Protein AF-S4TLY7-F1 (afdb_monomer_lite)

Organism: Cherax destructor (NCBI:txid6723)

Foldseek 3Di:
DLVLLQPDPAPVSNVVVLVVVCVPDDVVVSVVSNVNSLVPHPNNPPPDDDDVCVVPVVVVADVVVVVVVVVCVVVVHDDDDDGDFDDDPVDPVSVVD

Sequence (97 aa):
LADVLLHCTSFEGFKNNAAYFRERMNEGEFVYALYAAVSHSHLTQHVVLPPLYEITPHLFTNSEVINKAYAAKMTQTPGNFKLEFTGSQKNPEQRVA

Secondary structure (DSSP, 8-state):
-HHHHHT-SSHHHHHHHHHHHHTTS-HHHHHHHHHHHHHH-GGGTT--PPPHHHHSGGGTS-HHHHHHHHHHHHHT---------SS-TT-GGGGG-

InterPro domains:
  IPR000896 Hemocyanin/hexamerin middle domain [PF00372] (51-83)
  IPR005204 Hemocyanin, N-terminal [PF03722] (1-41)
  IPR008922 Di-copper centre-containing domain superfamily [G3DSA:1.10.1280.10] (50-97)
  IPR008922 Di-copper centre-containing domain superfamily [SSF48056] (51-97)
  IPR013788 Hemocyanin/hexamerin [PTHR11511] (1-97)
  IPR036697 Hemocyanin, N-terminal domain superfamily [G3DSA:1.20.1370.10] (1-49)
  IPR036697 Hemocyanin, N-terminal domain superfamily [SSF48050] (1-50)

Radius of gyration: 18.53 Å; chains: 1; bounding box: 46×26×45 Å

pLDDT: mean 94.25, std 4.97, range [74.25, 98.06]

Structure (mmCIF, N/CA/C/O backbone):
data_AF-S4TLY7-F1
#
_entry.id   AF-S4TLY7-F1
#
loop_
_atom_site.group_PDB
_atom_site.id
_atom_site.type_symbol
_atom_site.label_atom_id
_atom_site.label_alt_id
_atom_site.label_comp_id
_atom_site.label_asym_id
_atom_site.label_entity_id
_atom_site.label_seq_id
_atom_site.pdbx_PDB_ins_code
_atom_site.Cartn_x
_atom_site.Cartn_y
_atom_site.Cartn_z
_atom_site.occupancy
_atom_site.B_iso_or_equiv
_atom_site.auth_seq_id
_atom_site.auth_comp_id
_atom_site.auth_asym_id
_atom_site.auth_atom_id
_atom_site.pdbx_PDB_model_num
ATOM 1 N N . LEU A 1 1 ? 2.300 8.554 -13.998 1.00 91.62 1 LEU A N 1
ATOM 2 C CA . LEU A 1 1 ? 3.053 7.534 -13.230 1.00 91.62 1 LEU A CA 1
ATOM 3 C C . LEU A 1 1 ? 2.799 6.117 -13.731 1.00 91.62 1 LEU A C 1
ATOM 5 O O . LEU A 1 1 ? 3.744 5.512 -14.212 1.00 91.62 1 LEU A O 1
ATOM 9 N N . ALA A 1 2 ? 1.563 5.603 -13.654 1.00 94.75 2 ALA A N 1
ATOM 10 C CA . ALA A 1 2 ? 1.250 4.223 -14.053 1.00 94.75 2 ALA A CA 1
ATOM 11 C C . ALA A 1 2 ? 1.745 3.890 -15.471 1.00 94.75 2 ALA A C 1
ATOM 13 O O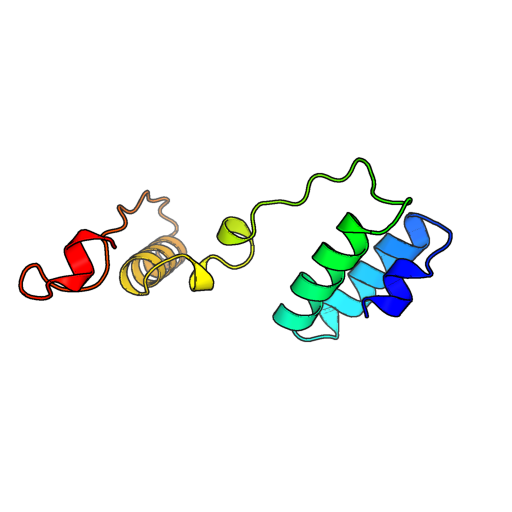 . ALA A 1 2 ? 2.422 2.889 -15.663 1.00 94.75 2 ALA A O 1
ATOM 14 N N . ASP A 1 3 ? 1.506 4.790 -16.425 1.00 95.88 3 ASP A N 1
ATOM 15 C CA . ASP A 1 3 ? 1.964 4.659 -17.809 1.00 95.88 3 ASP A CA 1
ATOM 16 C C . ASP A 1 3 ? 3.491 4.485 -17.940 1.00 95.88 3 ASP A C 1
ATOM 18 O O . ASP A 1 3 ? 3.965 3.567 -18.603 1.00 95.88 3 ASP A O 1
ATOM 22 N N . VAL A 1 4 ? 4.273 5.299 -17.221 1.00 96.56 4 VAL A N 1
ATOM 23 C CA . VAL A 1 4 ? 5.747 5.217 -17.206 1.00 96.56 4 VAL A CA 1
ATOM 24 C C . VAL A 1 4 ? 6.222 3.878 -16.638 1.00 96.56 4 VAL A C 1
ATOM 26 O O . VAL A 1 4 ? 7.159 3.280 -17.162 1.00 96.56 4 VAL A O 1
ATOM 29 N N . LEU A 1 5 ? 5.578 3.395 -15.572 1.00 97.00 5 LEU A N 1
ATOM 30 C CA . LEU A 1 5 ? 5.924 2.115 -14.952 1.00 97.00 5 LEU A CA 1
ATOM 31 C C . LEU A 1 5 ? 5.562 0.927 -15.858 1.00 97.00 5 LEU A C 1
ATOM 33 O O . LEU A 1 5 ? 6.341 -0.017 -15.960 1.00 97.00 5 LEU A O 1
ATOM 37 N N . LEU A 1 6 ? 4.420 0.981 -16.549 1.00 96.44 6 LEU A N 1
ATOM 38 C CA . LEU A 1 6 ? 3.972 -0.076 -17.462 1.00 96.44 6 LEU A CA 1
ATOM 39 C C . LEU A 1 6 ? 4.833 -0.183 -18.728 1.00 96.44 6 LEU A C 1
ATOM 41 O O . LEU A 1 6 ? 5.013 -1.285 -19.238 1.00 96.44 6 LEU A O 1
ATOM 45 N N . HIS A 1 7 ? 5.404 0.927 -19.201 1.00 96.44 7 HIS A N 1
ATOM 46 C CA . HIS A 1 7 ? 6.279 0.959 -20.379 1.00 96.44 7 HIS A CA 1
ATOM 47 C C . HIS A 1 7 ? 7.764 0.687 -20.074 1.00 96.44 7 HIS A C 1
ATOM 49 O O . HIS A 1 7 ? 8.602 0.740 -20.976 1.00 96.44 7 HIS A O 1
ATOM 55 N N . CYS A 1 8 ? 8.124 0.387 -18.822 1.00 96.56 8 CYS A N 1
ATOM 56 C CA . CYS A 1 8 ? 9.490 -0.011 -18.490 1.00 96.56 8 CYS A CA 1
ATOM 57 C C . CYS A 1 8 ? 9.850 -1.348 -19.161 1.00 96.56 8 CYS A C 1
ATOM 59 O O . CYS A 1 8 ? 9.076 -2.300 -19.127 1.00 96.56 8 CYS A O 1
ATOM 61 N N . THR A 1 9 ? 11.052 -1.435 -19.734 1.00 95.38 9 THR A N 1
ATOM 62 C CA . THR A 1 9 ? 11.557 -2.647 -20.409 1.00 95.38 9 THR A CA 1
ATOM 63 C C . THR A 1 9 ? 12.390 -3.547 -19.498 1.00 95.38 9 THR A C 1
ATOM 65 O O . THR A 1 9 ? 12.616 -4.711 -19.816 1.00 95.38 9 THR A O 1
ATOM 68 N N . SER A 1 10 ? 12.858 -3.023 -18.363 1.00 96.44 10 SER A N 1
ATOM 69 C CA . SER A 1 10 ? 13.641 -3.762 -17.376 1.00 96.44 10 SER A CA 1
ATOM 70 C C . SER A 1 10 ? 13.121 -3.513 -15.966 1.00 96.44 10 SER A C 1
ATOM 72 O O . SER A 1 10 ? 12.628 -2.428 -15.639 1.00 96.44 10 SER A O 1
ATOM 74 N N . PHE A 1 11 ? 13.271 -4.517 -15.101 1.00 95.31 11 PHE A N 1
ATOM 75 C CA . PHE A 1 11 ? 12.908 -4.398 -13.689 1.00 95.31 11 PHE A CA 1
ATOM 76 C C . PHE A 1 11 ? 13.716 -3.303 -12.977 1.00 95.31 11 PHE A C 1
ATOM 78 O O . PHE A 1 11 ? 13.198 -2.599 -12.114 1.00 95.31 11 PHE A O 1
ATOM 85 N N . GLU A 1 12 ? 14.978 -3.108 -13.365 1.00 97.00 12 GLU A N 1
ATOM 86 C CA . GLU A 1 12 ? 15.807 -2.028 -12.830 1.00 97.00 12 GLU A CA 1
ATOM 87 C C . GLU A 1 12 ? 15.240 -0.646 -13.183 1.00 97.00 12 GLU A C 1
ATOM 89 O O . GLU A 1 12 ? 15.109 0.200 -12.298 1.00 97.00 12 GLU A O 1
ATOM 94 N N . GLY A 1 13 ? 14.822 -0.440 -14.438 1.00 96.56 13 GLY A N 1
ATOM 95 C CA . GLY A 1 13 ? 14.158 0.792 -14.866 1.00 96.56 13 GLY A CA 1
ATOM 96 C C . GLY A 1 13 ? 12.844 1.026 -14.122 1.00 96.56 13 GLY A C 1
ATOM 97 O O . GLY A 1 13 ? 12.612 2.124 -13.617 1.00 96.56 13 GLY A O 1
ATOM 98 N N . P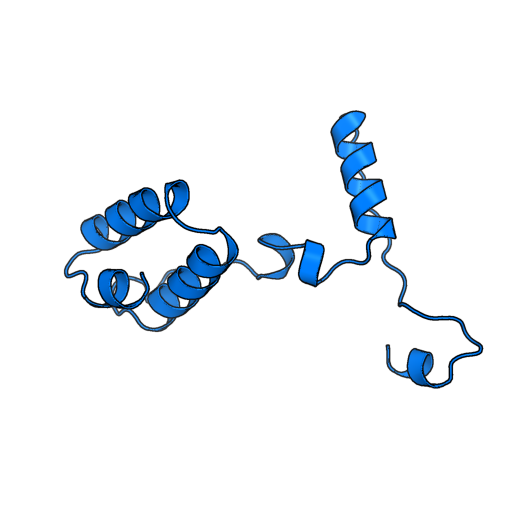HE A 1 14 ? 12.032 -0.025 -13.964 1.00 97.19 14 PHE A N 1
ATOM 99 C CA . PHE A 1 14 ? 10.797 0.022 -13.176 1.00 97.19 14 PHE A CA 1
ATOM 100 C C . PHE A 1 14 ? 11.066 0.475 -11.736 1.00 97.19 14 PHE A C 1
ATOM 102 O O . PHE A 1 14 ? 10.457 1.429 -11.252 1.00 97.19 14 PHE A O 1
ATOM 109 N N . LYS A 1 15 ? 12.018 -0.179 -11.059 1.00 96.75 15 LYS A N 1
ATOM 110 C CA . LYS A 1 15 ? 12.383 0.103 -9.666 1.00 96.75 15 LYS A CA 1
ATOM 111 C C . LYS A 1 15 ? 12.923 1.524 -9.496 1.00 96.75 15 LYS A C 1
ATOM 113 O O . LYS A 1 15 ? 12.523 2.216 -8.562 1.00 96.75 15 LYS A O 1
ATOM 118 N N . ASN A 1 16 ? 13.805 1.965 -10.391 1.00 97.81 16 ASN A N 1
ATOM 119 C CA . ASN A 1 16 ? 14.413 3.294 -10.320 1.00 97.81 16 ASN A CA 1
ATOM 120 C C . ASN A 1 16 ? 13.375 4.397 -10.568 1.00 97.81 16 ASN A C 1
ATOM 122 O O . ASN A 1 16 ? 13.350 5.382 -9.831 1.00 97.81 16 ASN A O 1
ATOM 126 N N . ASN A 1 17 ? 12.468 4.205 -11.533 1.00 97.56 17 ASN A N 1
ATOM 127 C CA . ASN A 1 17 ? 11.349 5.120 -11.757 1.00 97.56 17 ASN A CA 1
ATOM 128 C C . ASN A 1 17 ? 10.407 5.158 -10.548 1.00 97.56 17 ASN A C 1
ATOM 130 O O . ASN A 1 17 ? 10.060 6.241 -10.080 1.00 97.56 17 ASN A O 1
ATOM 134 N N . ALA A 1 18 ? 10.040 4.001 -9.988 1.00 97.56 18 ALA A N 1
ATOM 135 C CA . ALA A 1 18 ? 9.211 3.945 -8.786 1.00 97.56 18 ALA A CA 1
ATOM 136 C C . ALA A 1 18 ? 9.862 4.702 -7.612 1.00 97.56 18 ALA A C 1
ATOM 138 O O . ALA A 1 18 ? 9.210 5.536 -6.988 1.00 97.56 18 ALA A O 1
ATOM 139 N N . ALA A 1 19 ? 11.158 4.493 -7.356 1.00 97.94 19 ALA A N 1
ATOM 140 C CA . ALA A 1 19 ? 11.889 5.223 -6.320 1.00 97.94 19 ALA A CA 1
ATOM 141 C C . ALA A 1 19 ? 11.946 6.737 -6.593 1.00 97.94 19 ALA A C 1
ATOM 143 O O . ALA A 1 19 ? 11.773 7.539 -5.677 1.00 97.94 19 ALA A O 1
ATOM 144 N N . TYR A 1 20 ? 12.140 7.140 -7.852 1.00 97.81 20 TYR A N 1
ATOM 145 C CA . TYR A 1 20 ? 12.178 8.548 -8.243 1.00 97.81 20 TYR A CA 1
ATOM 146 C C . TYR A 1 20 ? 10.846 9.265 -7.985 1.00 97.81 20 TYR A C 1
ATOM 148 O O . TYR A 1 20 ? 10.841 10.367 -7.423 1.00 97.81 20 TYR A O 1
ATOM 156 N N . PHE A 1 21 ? 9.730 8.645 -8.382 1.00 98.00 21 PHE A N 1
ATOM 157 C CA . PHE A 1 21 ? 8.397 9.231 -8.244 1.00 98.00 21 PHE A CA 1
ATOM 158 C C . PHE A 1 21 ? 7.847 9.157 -6.819 1.00 98.00 21 PHE A C 1
ATOM 160 O O . PHE A 1 21 ? 7.078 10.039 -6.446 1.00 98.00 21 PHE A O 1
ATOM 167 N N . ARG A 1 22 ? 8.284 8.187 -6.002 1.00 97.88 22 ARG A N 1
ATOM 168 C CA . ARG A 1 22 ? 7.899 8.081 -4.584 1.00 97.88 22 ARG A CA 1
ATOM 169 C C . ARG A 1 22 ? 8.156 9.369 -3.799 1.00 97.88 22 ARG A C 1
ATOM 171 O O . ARG A 1 22 ? 7.345 9.742 -2.967 1.00 97.88 22 ARG A O 1
ATOM 178 N N . GLU A 1 23 ? 9.265 10.047 -4.081 1.00 97.62 23 GLU A N 1
ATOM 179 C CA . GLU A 1 23 ? 9.676 11.266 -3.367 1.00 97.62 23 GLU A CA 1
ATOM 180 C C . GLU A 1 23 ? 9.140 12.562 -4.006 1.00 97.62 23 GLU A C 1
ATOM 182 O O . GLU A 1 23 ? 9.442 13.657 -3.537 1.00 97.62 23 GLU A O 1
ATOM 187 N N . ARG A 1 24 ? 8.419 12.469 -5.133 1.00 97.19 24 ARG A N 1
ATOM 188 C CA . ARG A 1 24 ? 8.043 13.630 -5.970 1.00 97.19 24 ARG A CA 1
ATOM 189 C C . ARG A 1 24 ? 6.555 13.733 -6.267 1.00 97.19 24 ARG A C 1
ATOM 191 O O . ARG A 1 24 ? 6.121 14.748 -6.803 1.00 97.19 24 ARG A O 1
ATOM 198 N N . MET A 1 25 ? 5.795 12.691 -5.968 1.00 96.62 25 MET A N 1
ATOM 199 C CA . MET A 1 25 ? 4.357 12.630 -6.192 1.00 96.62 25 MET A CA 1
ATOM 200 C C . MET A 1 25 ? 3.624 12.457 -4.869 1.00 96.62 25 MET A C 1
ATOM 202 O O . MET A 1 25 ? 4.216 12.042 -3.874 1.00 96.62 25 MET A O 1
ATOM 206 N N . ASN A 1 26 ? 2.327 12.765 -4.869 1.00 98.00 26 ASN A N 1
ATOM 207 C CA . ASN A 1 26 ? 1.474 12.479 -3.726 1.00 98.00 26 ASN A CA 1
ATOM 208 C C . ASN A 1 26 ? 1.484 10.972 -3.409 1.00 98.00 26 ASN A C 1
ATOM 210 O O . ASN A 1 26 ? 1.469 10.125 -4.305 1.00 98.00 26 ASN A O 1
ATOM 214 N N . GLU A 1 27 ? 1.476 10.644 -2.122 1.00 96.50 27 GLU A N 1
ATOM 215 C CA . GLU A 1 27 ? 1.543 9.279 -1.613 1.00 96.50 27 GLU A CA 1
ATOM 216 C C . GLU A 1 27 ? 0.365 8.405 -2.071 1.00 96.50 27 GLU A C 1
ATOM 218 O O . GLU A 1 27 ? 0.569 7.236 -2.397 1.00 96.50 27 GLU A O 1
ATOM 223 N N . GLY A 1 28 ? -0.845 8.963 -2.168 1.00 95.94 28 GLY A N 1
ATOM 224 C CA . GLY A 1 28 ? -2.032 8.252 -2.642 1.00 95.94 28 GLY A CA 1
ATOM 225 C C . GLY A 1 28 ? -1.959 7.932 -4.134 1.00 95.94 28 GLY A C 1
ATOM 226 O O . GLY A 1 28 ? -2.160 6.781 -4.530 1.00 95.94 28 GLY A O 1
ATOM 227 N N . GLU A 1 29 ? -1.600 8.921 -4.960 1.00 97.25 29 GLU A N 1
ATOM 228 C CA . GLU A 1 29 ? -1.375 8.718 -6.400 1.00 97.25 29 GLU A CA 1
ATOM 229 C C . GLU A 1 29 ? -0.268 7.690 -6.660 1.00 97.25 29 GLU A C 1
ATOM 231 O O . GLU A 1 29 ? -0.397 6.834 -7.542 1.00 97.25 29 GLU A O 1
ATOM 236 N N . PHE A 1 30 ? 0.811 7.757 -5.875 1.00 98.06 30 PHE A N 1
ATOM 237 C CA . PHE A 1 30 ? 1.931 6.833 -5.965 1.00 98.06 30 PHE A CA 1
ATOM 238 C C . PHE A 1 30 ? 1.520 5.397 -5.630 1.00 98.06 30 PHE A C 1
ATOM 240 O O . PHE A 1 30 ? 1.766 4.498 -6.436 1.00 98.06 30 PHE A O 1
ATOM 247 N N . VAL A 1 31 ? 0.874 5.176 -4.478 1.00 97.50 31 VAL A N 1
ATOM 248 C CA . VAL A 1 31 ? 0.431 3.839 -4.051 1.00 97.50 31 VAL A CA 1
ATOM 249 C C . VAL A 1 31 ? -0.529 3.244 -5.077 1.00 97.50 31 VAL A C 1
ATOM 251 O O . VAL A 1 31 ? -0.329 2.107 -5.502 1.00 97.50 31 VAL A O 1
ATOM 254 N N . TYR A 1 32 ? -1.512 4.019 -5.541 1.00 97.12 32 TYR A N 1
ATOM 255 C CA . TYR A 1 32 ? -2.458 3.559 -6.556 1.00 97.12 32 TYR A CA 1
ATOM 256 C C . TYR A 1 32 ? -1.751 3.122 -7.847 1.00 97.12 32 TYR A C 1
ATOM 258 O O . TYR A 1 32 ? -1.930 1.996 -8.318 1.00 97.12 32 TYR A O 1
ATOM 266 N N . ALA A 1 33 ? -0.905 3.993 -8.405 1.00 97.56 33 ALA A N 1
ATOM 267 C CA . ALA A 1 33 ? -0.213 3.711 -9.656 1.00 97.56 33 ALA A CA 1
ATOM 268 C C . ALA A 1 33 ? 0.771 2.539 -9.534 1.00 97.56 33 ALA A C 1
ATOM 270 O O . ALA A 1 33 ? 0.891 1.757 -10.476 1.00 97.56 33 ALA A O 1
ATOM 271 N N . LEU A 1 34 ? 1.456 2.400 -8.393 1.00 97.50 34 LEU A N 1
ATOM 272 C CA . LEU A 1 34 ? 2.383 1.299 -8.148 1.00 97.50 34 LEU A CA 1
ATOM 273 C C . LEU A 1 34 ? 1.644 -0.041 -8.054 1.00 97.50 34 LEU A C 1
ATOM 275 O O . LEU A 1 34 ? 2.070 -1.000 -8.690 1.00 97.50 34 LEU A O 1
ATOM 279 N N . TYR A 1 35 ? 0.527 -0.108 -7.322 1.00 97.06 35 TYR A N 1
ATOM 280 C CA . TYR A 1 35 ? -0.274 -1.333 -7.205 1.00 97.06 35 TYR A CA 1
ATOM 281 C C . TYR A 1 35 ? -0.846 -1.769 -8.558 1.00 97.06 35 TYR A C 1
ATOM 283 O O . TYR A 1 35 ? -0.766 -2.949 -8.911 1.00 97.06 35 TYR A O 1
ATOM 291 N N . ALA A 1 36 ? -1.360 -0.820 -9.347 1.00 96.38 36 ALA A N 1
ATOM 292 C CA . ALA A 1 36 ? -1.829 -1.096 -10.701 1.00 96.38 36 ALA A CA 1
ATOM 293 C C . ALA A 1 36 ? -0.681 -1.588 -11.601 1.00 96.38 36 ALA A C 1
ATOM 295 O O . ALA A 1 36 ? -0.801 -2.623 -12.256 1.00 96.38 36 ALA A O 1
ATOM 296 N N . ALA A 1 37 ? 0.460 -0.893 -11.598 1.00 96.94 37 ALA A N 1
ATOM 297 C CA . ALA A 1 37 ? 1.600 -1.254 -12.434 1.00 96.94 37 ALA A CA 1
ATOM 298 C C . ALA A 1 37 ? 2.193 -2.624 -12.067 1.00 96.94 37 ALA A C 1
ATOM 300 O O . ALA A 1 37 ? 2.502 -3.403 -12.964 1.00 96.94 37 ALA A O 1
ATOM 301 N N . VAL A 1 38 ? 2.301 -2.945 -10.773 1.00 97.00 38 VAL A N 1
ATOM 302 C CA . VAL A 1 38 ? 2.783 -4.255 -10.307 1.00 97.00 38 VAL A CA 1
ATOM 303 C C . VAL A 1 38 ? 1.834 -5.383 -10.721 1.00 97.00 38 VAL A C 1
ATOM 305 O O . VAL A 1 38 ? 2.292 -6.459 -11.100 1.00 97.00 38 VAL A O 1
ATOM 308 N N . SER A 1 39 ? 0.523 -5.134 -10.694 1.00 95.38 39 SER A N 1
ATOM 309 C CA . SER A 1 39 ? -0.487 -6.141 -11.048 1.00 95.38 39 SER A CA 1
ATOM 310 C C . SER A 1 39 ? -0.554 -6.427 -12.552 1.00 95.38 39 SER A C 1
ATOM 312 O O . SER A 1 39 ? -0.900 -7.535 -12.953 1.00 95.38 39 SER A O 1
ATOM 314 N N . HIS A 1 40 ? -0.238 -5.436 -13.391 1.00 95.38 40 HIS A N 1
ATOM 315 C CA . HIS A 1 40 ? -0.383 -5.538 -14.847 1.00 95.38 40 HIS A CA 1
ATOM 316 C C . HIS A 1 40 ? 0.941 -5.714 -15.609 1.00 95.38 40 HIS A C 1
ATOM 318 O O . HIS A 1 40 ? 0.918 -6.119 -16.771 1.00 95.38 40 HIS A O 1
ATOM 324 N N . SER A 1 41 ? 2.094 -5.426 -14.997 1.00 94.06 41 SER A N 1
ATOM 325 C CA . SER A 1 41 ? 3.394 -5.573 -15.656 1.00 94.06 41 SER A CA 1
ATOM 326 C C . SER A 1 41 ? 3.894 -7.018 -15.635 1.00 94.06 41 SER A C 1
ATOM 328 O O . SER A 1 41 ? 3.883 -7.700 -14.611 1.00 94.06 41 SER A O 1
ATOM 330 N N . HIS A 1 42 ? 4.436 -7.471 -16.766 1.00 93.62 42 HIS A N 1
ATOM 331 C CA . HIS A 1 42 ? 5.130 -8.757 -16.857 1.00 93.62 42 HIS A CA 1
ATOM 332 C C . HIS A 1 42 ? 6.435 -8.773 -16.035 1.00 93.62 42 HIS A C 1
ATOM 334 O O . HIS A 1 42 ? 6.899 -9.838 -15.641 1.00 93.62 42 HIS A O 1
ATOM 340 N N . LEU A 1 43 ? 7.008 -7.601 -15.730 1.00 94.81 43 LEU A N 1
ATOM 341 C CA . LEU A 1 43 ? 8.245 -7.472 -14.950 1.00 94.81 43 LEU A CA 1
ATOM 342 C C . LEU A 1 43 ? 8.070 -7.822 -13.464 1.00 94.81 43 LEU A C 1
ATOM 344 O O . LEU A 1 43 ? 9.061 -8.003 -12.759 1.00 94.81 43 LEU A O 1
ATOM 348 N N . THR A 1 44 ? 6.830 -7.887 -12.974 1.00 94.31 44 THR A N 1
ATOM 349 C CA . THR A 1 44 ? 6.509 -7.992 -11.544 1.00 94.31 44 THR A CA 1
ATOM 350 C C . THR A 1 44 ? 5.571 -9.155 -11.217 1.00 94.31 44 THR A C 1
ATOM 352 O O . THR A 1 44 ? 5.001 -9.186 -10.133 1.00 94.31 44 THR A O 1
ATOM 355 N N . GLN A 1 45 ? 5.448 -10.154 -12.098 1.00 92.00 45 GLN A N 1
ATOM 356 C CA . GLN A 1 45 ? 4.529 -11.298 -11.932 1.00 92.00 45 GLN A CA 1
ATOM 357 C C . GLN A 1 45 ? 4.714 -12.095 -10.630 1.00 92.00 45 GLN A C 1
ATOM 359 O O . GLN A 1 45 ? 3.783 -12.746 -10.167 1.00 92.00 45 GLN A O 1
ATOM 364 N N . HIS A 1 46 ? 5.908 -12.058 -10.038 1.00 92.12 46 HIS A N 1
ATOM 365 C CA . HIS A 1 46 ? 6.227 -12.757 -8.788 1.00 92.12 46 HIS A CA 1
ATOM 366 C C . HIS A 1 46 ? 6.289 -11.828 -7.571 1.00 92.12 46 HIS A C 1
ATOM 368 O O . HIS A 1 46 ? 6.692 -12.248 -6.487 1.00 92.12 46 HIS A O 1
ATOM 374 N N . VAL A 1 47 ? 5.919 -10.557 -7.738 1.00 95.06 47 VAL A N 1
ATOM 375 C CA . VAL A 1 47 ? 5.873 -9.593 -6.642 1.00 95.06 47 VAL A CA 1
ATOM 376 C C . VAL A 1 47 ? 4.544 -9.747 -5.919 1.00 95.06 47 VAL A C 1
ATOM 378 O O . VAL A 1 47 ? 3.478 -9.530 -6.488 1.00 95.06 47 VAL A O 1
ATOM 381 N N . VAL A 1 48 ? 4.617 -10.092 -4.637 1.00 95.94 48 VAL A N 1
ATOM 382 C CA . VAL A 1 48 ? 3.451 -10.093 -3.756 1.00 95.94 48 VAL A CA 1
ATOM 383 C C . VAL A 1 48 ? 3.277 -8.686 -3.208 1.00 95.94 48 VAL A C 1
ATOM 385 O O . VAL A 1 48 ? 4.142 -8.178 -2.492 1.00 95.94 48 VAL A O 1
ATOM 388 N N . LEU A 1 49 ? 2.166 -8.046 -3.566 1.00 95.31 49 LEU A N 1
ATOM 389 C CA . LEU A 1 49 ? 1.806 -6.759 -2.989 1.00 95.31 49 LEU A CA 1
ATOM 390 C C . LEU A 1 49 ? 1.391 -6.956 -1.526 1.00 95.31 49 LEU A C 1
ATOM 392 O O . LEU A 1 49 ? 0.609 -7.869 -1.239 1.00 95.31 49 LEU A O 1
ATOM 396 N N . PRO A 1 50 ? 1.887 -6.115 -0.603 1.00 97.25 50 PRO A N 1
ATOM 397 C CA . PRO A 1 50 ? 1.376 -6.113 0.754 1.00 97.25 50 PRO A CA 1
ATOM 398 C C . PRO A 1 50 ? -0.105 -5.711 0.745 1.00 97.25 50 PRO A C 1
ATOM 400 O O . PRO A 1 50 ? -0.590 -5.081 -0.199 1.00 97.25 50 PRO A O 1
ATOM 403 N N . PRO A 1 51 ? -0.860 -6.068 1.784 1.00 96.56 51 PRO A N 1
ATOM 404 C CA . PRO A 1 51 ? -2.230 -5.613 1.904 1.00 96.56 51 PRO A CA 1
ATOM 405 C C . PRO A 1 51 ? -2.297 -4.097 2.134 1.00 96.56 51 PRO A C 1
ATOM 407 O O . PRO A 1 51 ? -1.532 -3.523 2.911 1.00 96.56 51 PRO A O 1
ATOM 410 N N . LEU A 1 52 ? -3.279 -3.435 1.515 1.00 96.00 52 LEU A N 1
ATOM 411 C CA . LEU A 1 52 ? -3.447 -1.980 1.638 1.00 96.00 52 LEU A CA 1
ATOM 412 C C . LEU A 1 52 ? -3.711 -1.521 3.078 1.00 96.00 52 LEU A C 1
ATOM 414 O O . LEU A 1 52 ? -3.303 -0.420 3.439 1.00 96.00 52 LEU A O 1
ATOM 418 N N . TYR A 1 53 ? -4.315 -2.365 3.919 1.00 96.19 53 TYR A N 1
ATOM 419 C CA . TYR A 1 53 ? -4.541 -2.051 5.332 1.00 96.19 53 TYR A CA 1
ATOM 420 C C . TYR A 1 53 ? -3.247 -1.934 6.158 1.00 96.19 53 TYR A C 1
ATOM 422 O O . TYR A 1 53 ? -3.281 -1.356 7.241 1.00 96.19 53 TYR A O 1
ATOM 430 N N . GLU A 1 54 ? -2.106 -2.422 5.657 1.00 96.06 54 GLU A N 1
ATOM 431 C CA . GLU A 1 54 ? -0.783 -2.202 6.266 1.00 96.06 54 GLU A CA 1
ATOM 432 C C . GLU A 1 54 ? -0.072 -0.969 5.694 1.00 96.06 54 GLU A C 1
ATOM 434 O O . GLU A 1 54 ? 0.694 -0.316 6.401 1.00 96.06 54 GLU A O 1
ATOM 439 N N . ILE A 1 55 ? -0.328 -0.626 4.426 1.00 96.69 55 ILE A N 1
ATOM 440 C CA . ILE A 1 55 ? 0.321 0.510 3.752 1.00 96.69 55 ILE A CA 1
ATOM 441 C C . ILE A 1 55 ? -0.359 1.839 4.089 1.00 96.69 55 ILE A C 1
ATOM 443 O O . ILE A 1 55 ? 0.320 2.823 4.379 1.00 96.69 55 ILE A O 1
ATOM 447 N N . THR A 1 56 ? -1.692 1.880 4.069 1.00 96.00 56 THR A N 1
ATOM 448 C CA . THR A 1 56 ? -2.503 3.066 4.383 1.00 96.00 56 THR A CA 1
ATOM 449 C C . THR A 1 56 ? -3.535 2.740 5.470 1.00 96.00 56 THR A C 1
ATOM 451 O O . THR A 1 56 ? -4.746 2.790 5.230 1.00 96.00 56 THR A O 1
ATOM 454 N N . PRO A 1 57 ? -3.087 2.425 6.704 1.00 96.25 57 PRO A N 1
ATOM 455 C CA . PRO A 1 57 ? -3.959 1.932 7.775 1.00 96.25 57 PRO A CA 1
ATOM 456 C C . PRO A 1 57 ? -5.095 2.897 8.133 1.00 96.25 57 PRO A C 1
ATOM 458 O O . PRO A 1 57 ? -6.164 2.455 8.553 1.00 96.25 57 PRO A O 1
ATOM 461 N N . HIS A 1 58 ? -4.909 4.202 7.917 1.00 95.44 58 HIS A N 1
ATOM 462 C CA . HIS A 1 58 ? -5.917 5.242 8.147 1.00 95.44 58 HIS A CA 1
ATOM 463 C C . HIS A 1 58 ? -7.216 5.051 7.359 1.00 95.44 58 HIS A C 1
ATOM 465 O O . HIS A 1 58 ? -8.243 5.564 7.786 1.00 95.44 58 HIS A O 1
ATOM 471 N N . LEU A 1 59 ? -7.191 4.326 6.236 1.00 94.88 59 LEU A N 1
ATOM 472 C CA . LEU A 1 59 ? -8.391 4.048 5.436 1.00 94.88 59 LEU A CA 1
ATOM 473 C C . LEU A 1 59 ? -9.188 2.835 5.937 1.00 94.88 59 LEU A C 1
ATOM 475 O O . LEU A 1 59 ? -10.334 2.653 5.539 1.00 94.88 59 LEU A O 1
ATOM 479 N N . PHE A 1 60 ? -8.595 2.014 6.805 1.00 95.06 60 PHE A N 1
ATOM 480 C CA . PHE A 1 60 ? -9.165 0.743 7.270 1.00 95.06 60 PHE A CA 1
ATOM 481 C C . PHE A 1 60 ? -9.328 0.681 8.796 1.00 95.06 60 PHE A C 1
ATOM 483 O O . PHE A 1 60 ? -9.874 -0.282 9.326 1.00 95.06 60 PHE A O 1
ATOM 490 N N . THR A 1 61 ? -8.858 1.705 9.510 1.00 94.69 61 THR A N 1
ATOM 491 C CA . THR A 1 61 ? -8.796 1.744 10.973 1.00 94.69 61 THR A CA 1
ATOM 492 C C . THR A 1 61 ? -9.494 2.995 11.488 1.00 94.69 61 THR A C 1
ATOM 494 O O . THR A 1 61 ? -9.260 4.096 10.992 1.00 94.69 61 THR A O 1
ATOM 497 N N . ASN A 1 62 ? -10.334 2.848 12.515 1.00 93.56 62 ASN A N 1
ATOM 498 C CA . ASN A 1 62 ? -11.023 3.986 13.118 1.00 93.56 62 ASN A CA 1
ATOM 499 C C . ASN A 1 62 ? -10.037 4.963 13.802 1.00 93.56 62 ASN A C 1
ATOM 501 O O . ASN A 1 62 ? -8.933 4.596 14.219 1.00 93.56 62 ASN A O 1
ATOM 505 N N . SER A 1 63 ? -10.441 6.229 13.943 1.00 94.06 63 SER A N 1
ATOM 506 C CA . SER A 1 63 ? -9.571 7.269 14.512 1.00 94.06 63 SER A CA 1
ATOM 507 C C . SER A 1 63 ? -9.169 6.995 15.964 1.00 94.06 63 SER A C 1
ATOM 509 O O . SER A 1 63 ? -8.094 7.414 16.383 1.00 94.06 63 SER A O 1
ATOM 511 N N . GLU A 1 64 ? -9.991 6.277 16.735 1.00 93.62 64 GLU A N 1
ATOM 512 C CA . GLU A 1 64 ? -9.672 5.920 18.121 1.00 93.62 64 GLU A CA 1
ATOM 513 C C . GLU A 1 64 ? -8.427 5.027 18.198 1.00 93.62 64 GLU A C 1
ATOM 515 O O . GLU A 1 64 ? -7.494 5.316 18.951 1.00 93.62 64 GLU A O 1
ATOM 520 N N . VAL A 1 65 ? -8.382 3.963 17.393 1.00 95.69 65 VAL A N 1
ATOM 521 C CA . VAL A 1 65 ? -7.241 3.043 17.342 1.00 95.69 65 VAL A CA 1
ATOM 522 C C . VAL A 1 65 ? -6.014 3.727 16.736 1.00 95.69 65 VAL A C 1
ATOM 524 O O . VAL A 1 65 ? -4.915 3.552 17.261 1.00 95.69 65 VAL A O 1
ATOM 527 N N . ILE A 1 66 ? -6.184 4.569 15.708 1.00 96.69 66 ILE A N 1
ATOM 528 C CA . ILE A 1 66 ? -5.081 5.372 15.150 1.00 96.69 66 ILE A CA 1
ATOM 529 C C . ILE A 1 66 ? -4.468 6.293 16.217 1.00 96.69 66 ILE A C 1
ATOM 531 O O . ILE A 1 66 ? -3.247 6.346 16.355 1.00 96.69 66 ILE A O 1
ATOM 535 N N . ASN A 1 67 ? -5.290 6.957 17.034 1.00 96.56 67 ASN A N 1
ATOM 536 C CA . ASN A 1 67 ? -4.802 7.811 18.120 1.00 96.56 67 ASN A CA 1
ATOM 537 C C . ASN A 1 67 ? -4.054 7.011 19.198 1.00 96.56 67 ASN A C 1
ATOM 539 O O . ASN A 1 67 ? -3.016 7.462 19.686 1.00 96.56 67 ASN A O 1
ATOM 543 N N . LYS A 1 68 ? -4.528 5.803 19.539 1.00 96.44 68 LYS A N 1
ATOM 544 C CA . LYS A 1 68 ? -3.802 4.888 20.439 1.00 96.44 68 LYS A CA 1
ATOM 545 C C . LYS A 1 68 ? -2.448 4.484 19.848 1.00 96.44 68 LYS A C 1
ATOM 547 O O . LYS A 1 68 ? -1.452 4.500 20.566 1.00 96.44 68 LYS A O 1
ATOM 552 N N . ALA A 1 69 ? -2.387 4.196 18.546 1.00 97.00 69 ALA A N 1
ATOM 553 C CA . ALA A 1 69 ? -1.139 3.879 17.853 1.00 97.00 69 ALA A CA 1
ATOM 554 C C . ALA A 1 69 ? -0.155 5.065 17.845 1.00 97.00 69 ALA A C 1
ATOM 556 O O . ALA A 1 69 ? 1.038 4.871 18.089 1.00 97.00 69 ALA A O 1
ATOM 557 N N . TYR A 1 70 ? -0.640 6.296 17.647 1.00 97.56 70 TYR A N 1
ATOM 558 C CA . TYR A 1 70 ? 0.183 7.501 17.782 1.00 97.56 70 TYR A CA 1
ATOM 559 C C . TYR A 1 70 ? 0.740 7.664 19.195 1.00 97.56 70 TYR A C 1
ATOM 561 O O . TYR A 1 70 ? 1.944 7.868 19.344 1.00 97.56 70 TYR A O 1
ATOM 569 N N . ALA A 1 71 ? -0.095 7.504 20.227 1.00 97.69 71 ALA A N 1
ATOM 570 C CA . ALA A 1 71 ? 0.357 7.555 21.614 1.00 97.69 71 ALA A CA 1
ATOM 571 C C . ALA A 1 71 ? 1.442 6.500 21.887 1.00 97.69 71 ALA A C 1
ATOM 573 O O . ALA A 1 71 ? 2.502 6.843 22.404 1.00 97.69 71 ALA A O 1
ATOM 574 N N . ALA A 1 72 ? 1.235 5.256 21.440 1.00 97.62 72 ALA A N 1
ATOM 575 C CA . ALA A 1 72 ? 2.213 4.170 21.561 1.00 97.62 72 ALA A CA 1
ATOM 576 C C . ALA A 1 72 ? 3.556 4.512 20.895 1.00 97.62 72 ALA A C 1
ATOM 578 O O . ALA A 1 72 ? 4.629 4.216 21.425 1.00 97.62 72 ALA A O 1
ATOM 579 N N . LYS A 1 73 ? 3.508 5.172 19.728 1.00 97.44 73 LYS A N 1
ATOM 580 C CA . LYS A 1 73 ? 4.707 5.636 19.025 1.00 97.44 73 LYS A CA 1
ATOM 581 C C . LYS A 1 73 ? 5.420 6.758 19.785 1.00 97.44 73 LYS A C 1
ATOM 583 O O . LYS A 1 73 ? 6.652 6.759 19.822 1.00 97.44 73 LYS A O 1
ATOM 588 N N . MET A 1 74 ? 4.669 7.678 20.394 1.00 97.81 74 MET A N 1
ATOM 589 C CA . MET A 1 74 ? 5.197 8.783 21.205 1.00 97.81 74 MET A CA 1
ATOM 590 C C . MET A 1 74 ? 5.802 8.314 22.532 1.00 97.81 74 MET A C 1
ATOM 592 O O . MET A 1 74 ? 6.761 8.929 22.987 1.00 97.81 74 MET A O 1
ATOM 596 N N . THR A 1 75 ? 5.292 7.229 23.121 1.00 97.81 75 THR A N 1
ATOM 597 C CA . THR A 1 75 ? 5.822 6.620 24.355 1.00 97.81 75 THR A CA 1
ATOM 598 C C . THR A 1 75 ? 6.846 5.512 24.099 1.00 97.81 75 THR A C 1
ATOM 600 O O . THR A 1 75 ? 7.408 4.973 25.047 1.00 97.81 75 THR A O 1
ATOM 603 N N . GLN A 1 76 ? 7.072 5.145 22.831 1.00 97.12 76 GLN A N 1
ATOM 604 C CA . GLN A 1 76 ? 7.943 4.040 22.406 1.00 97.12 76 GLN A CA 1
ATOM 605 C C . GLN A 1 76 ? 7.591 2.689 23.055 1.00 97.12 76 GLN A C 1
ATOM 607 O O . G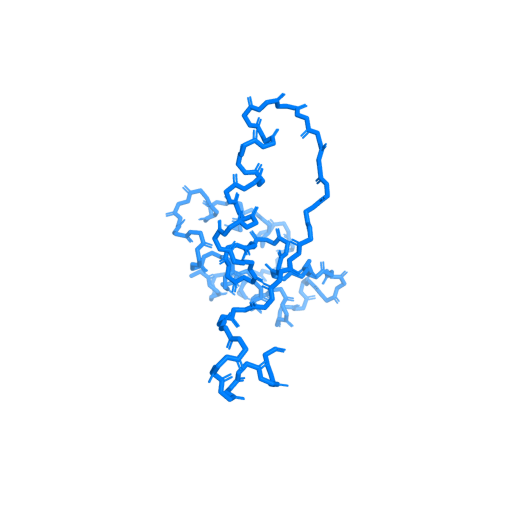LN A 1 76 ? 8.444 1.815 23.201 1.00 97.12 76 GLN A O 1
ATOM 612 N N . THR A 1 77 ? 6.321 2.490 23.405 1.00 96.12 77 THR A N 1
ATOM 613 C CA . THR A 1 77 ? 5.820 1.238 23.982 1.00 96.12 77 THR A CA 1
ATOM 614 C C . THR A 1 77 ? 4.971 0.506 22.947 1.00 96.12 77 THR A C 1
ATOM 616 O O . THR A 1 77 ? 3.906 1.016 22.588 1.00 96.12 77 THR A O 1
ATOM 619 N N . PRO A 1 78 ? 5.390 -0.677 22.463 1.00 95.56 78 PRO A N 1
ATOM 620 C CA . PRO A 1 78 ? 4.562 -1.498 21.587 1.00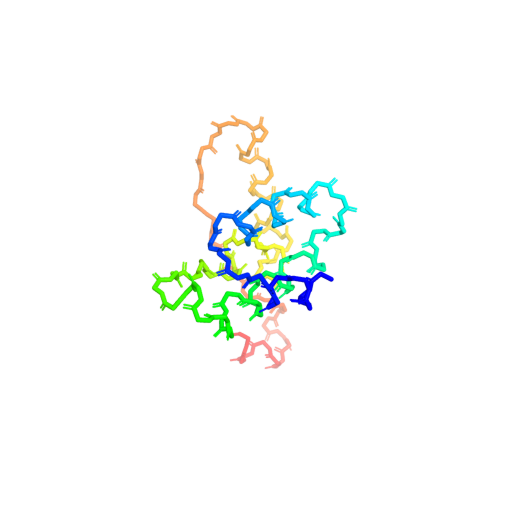 95.56 78 PRO A CA 1
ATOM 621 C C . PRO A 1 78 ? 3.221 -1.837 22.245 1.00 95.56 78 PRO A C 1
ATOM 623 O O . PRO A 1 78 ? 3.154 -2.065 23.452 1.00 95.56 78 PRO A O 1
ATOM 626 N N . GLY A 1 79 ? 2.155 -1.894 21.449 1.00 93.44 79 GLY A N 1
ATOM 627 C CA . GLY A 1 79 ? 0.818 -2.203 21.938 1.00 93.44 79 GLY A CA 1
ATOM 628 C C . GLY A 1 79 ? -0.036 -2.868 20.869 1.00 93.44 79 GLY A C 1
ATOM 629 O O . GLY A 1 79 ? 0.130 -2.603 19.682 1.00 93.44 79 GLY A O 1
ATOM 630 N N . ASN A 1 80 ? -0.958 -3.719 21.317 1.00 95.50 80 ASN A N 1
ATOM 631 C CA . ASN A 1 80 ? -2.002 -4.307 20.487 1.00 95.50 80 ASN A CA 1
ATOM 632 C C . ASN A 1 80 ? -3.336 -3.687 20.898 1.00 95.50 80 ASN A C 1
ATOM 634 O O . ASN A 1 80 ? -3.736 -3.779 22.060 1.00 95.50 80 ASN A O 1
ATOM 638 N N . PHE A 1 81 ? -4.015 -3.043 19.954 1.00 94.88 81 PHE A N 1
ATOM 639 C CA . PHE A 1 81 ? -5.245 -2.306 20.219 1.00 94.88 81 PHE A CA 1
ATOM 640 C C . PHE A 1 81 ? -6.428 -3.029 19.591 1.00 94.88 81 PHE A C 1
ATOM 642 O O . PHE A 1 81 ? -6.421 -3.333 18.401 1.00 94.88 81 PHE A O 1
ATOM 649 N N . LYS A 1 82 ? -7.456 -3.298 20.395 1.00 93.19 82 LYS A N 1
ATOM 650 C CA . LYS A 1 82 ? -8.706 -3.863 19.896 1.00 93.19 82 LYS A CA 1
ATOM 651 C C . LYS A 1 82 ? -9.474 -2.788 19.126 1.00 93.19 82 LYS A C 1
ATOM 653 O O . LYS A 1 82 ? -9.679 -1.693 19.650 1.00 93.19 82 LYS A O 1
ATOM 658 N N . LEU A 1 83 ? -9.887 -3.118 17.907 1.00 89.19 83 LEU A N 1
ATOM 659 C CA . LEU A 1 83 ? -10.792 -2.300 17.109 1.00 89.19 83 LEU A CA 1
ATOM 660 C C . LEU A 1 83 ? -12.240 -2.673 17.436 1.00 89.19 83 LEU A C 1
ATOM 662 O O . LEU A 1 83 ? -12.572 -3.853 17.547 1.00 89.19 83 LEU A O 1
ATOM 666 N N . GLU A 1 84 ? -13.084 -1.660 17.595 1.00 87.94 84 GLU A N 1
ATOM 667 C CA . GLU A 1 84 ? -14.529 -1.810 17.755 1.00 87.94 84 GLU A CA 1
ATOM 668 C C . GLU A 1 84 ? -15.245 -1.143 16.578 1.00 87.94 84 GLU A C 1
ATOM 670 O O . GLU A 1 84 ? -14.756 -0.156 16.011 1.00 87.94 84 GLU A O 1
ATOM 675 N N . PHE A 1 85 ? -16.381 -1.720 16.184 1.00 86.81 85 PHE A N 1
ATOM 676 C CA . PHE A 1 85 ? -17.178 -1.232 15.064 1.00 86.81 85 PHE A CA 1
ATOM 677 C C . PHE A 1 85 ? -17.738 0.160 15.342 1.00 86.81 85 PHE A C 1
ATOM 679 O O . PHE A 1 85 ? -18.009 0.538 16.483 1.00 86.81 85 PHE A O 1
ATOM 686 N N . THR A 1 86 ? -17.933 0.928 14.276 1.00 83.25 86 THR A N 1
ATOM 687 C CA . THR A 1 86 ? -18.498 2.273 14.375 1.00 83.25 86 THR A CA 1
ATOM 688 C C . THR A 1 86 ? -19.981 2.222 14.752 1.00 83.25 86 THR A C 1
ATOM 690 O O . THR A 1 86 ? -20.660 1.210 14.580 1.00 83.25 86 THR A O 1
ATOM 693 N N . GLY A 1 87 ? -20.503 3.335 15.268 1.00 79.75 87 GLY A N 1
ATOM 694 C CA . GLY A 1 87 ? -21.909 3.454 15.654 1.00 79.75 87 GLY A CA 1
ATOM 695 C C . GLY A 1 87 ? -22.200 3.032 17.097 1.00 79.75 87 GLY A C 1
ATOM 696 O O . GLY A 1 87 ? -21.318 2.671 17.869 1.00 79.75 87 GLY A O 1
ATOM 697 N N . SER A 1 88 ? -23.472 3.140 17.478 1.00 76.50 88 SER A N 1
ATOM 698 C CA . SER A 1 88 ? -23.971 2.724 18.793 1.00 76.50 88 SER A CA 1
ATOM 699 C C . SER A 1 8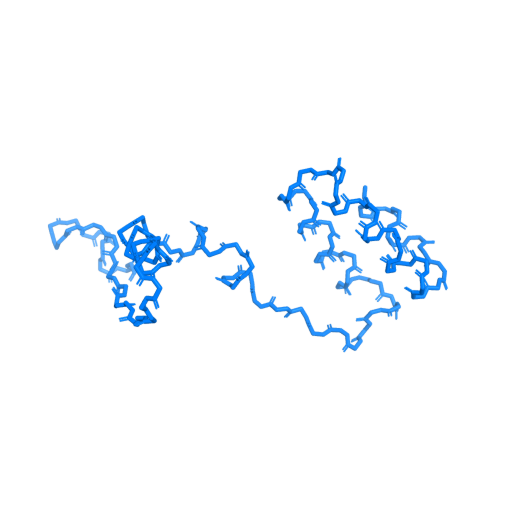8 ? -25.046 1.665 18.615 1.00 76.50 88 SER A C 1
ATOM 701 O O . SER A 1 88 ? -25.706 1.661 17.578 1.00 76.50 88 SER A O 1
ATOM 703 N N . GLN A 1 89 ? -25.299 0.842 19.639 1.00 74.25 89 GLN A N 1
ATOM 704 C CA . GLN A 1 89 ? -26.293 -0.245 19.566 1.00 74.25 89 GLN A CA 1
ATOM 705 C C . GLN A 1 89 ? -27.710 0.242 19.204 1.00 74.25 89 GLN A C 1
ATOM 707 O O . GLN A 1 89 ? -28.567 -0.546 18.807 1.00 74.25 89 GLN A O 1
ATOM 712 N N . LYS A 1 90 ? -27.968 1.550 19.346 1.00 83.81 90 LYS A N 1
ATOM 713 C CA . LYS A 1 90 ? -29.219 2.201 18.942 1.00 83.81 90 LYS A CA 1
ATOM 714 C C . LYS A 1 90 ? -29.344 2.384 17.426 1.00 83.81 90 LYS A C 1
ATOM 716 O O . LYS A 1 90 ? -30.460 2.544 16.945 1.00 83.81 90 LYS A O 1
ATOM 721 N N . ASN A 1 91 ? -28.236 2.385 16.686 1.00 87.19 91 ASN A N 1
ATOM 722 C CA . ASN A 1 91 ? -28.237 2.469 15.232 1.00 87.19 91 ASN A CA 1
ATOM 723 C C . ASN A 1 91 ? -28.436 1.061 14.638 1.00 87.19 91 ASN A C 1
ATOM 725 O O . ASN A 1 91 ? -27.545 0.222 14.785 1.00 87.19 91 ASN A O 1
ATOM 729 N N . PRO A 1 92 ? -29.566 0.779 13.965 1.00 86.38 92 PRO A N 1
ATOM 730 C CA . PRO A 1 92 ? -29.823 -0.537 13.383 1.00 86.38 92 PRO A CA 1
ATOM 731 C C . PRO A 1 92 ? -28.779 -0.953 12.337 1.00 86.38 92 PRO A C 1
ATOM 733 O O . PRO A 1 92 ? -28.498 -2.146 12.234 1.00 86.38 92 PRO A O 1
ATOM 736 N N . GLU A 1 93 ? -28.151 0.001 11.642 1.00 87.12 93 GLU A N 1
ATOM 737 C CA . GLU A 1 93 ? -27.108 -0.277 10.643 1.00 87.12 93 GLU A CA 1
ATOM 738 C C . GLU A 1 93 ? -25.832 -0.864 11.264 1.00 87.12 93 GLU A C 1
ATOM 740 O O . GLU A 1 93 ? -25.091 -1.577 10.596 1.00 87.12 93 GLU A O 1
ATOM 745 N N . GLN A 1 94 ? -25.590 -0.656 12.567 1.00 88.81 94 GLN A N 1
ATOM 746 C CA . GLN A 1 94 ? -24.424 -1.245 13.239 1.00 88.81 94 GLN A CA 1
ATOM 747 C C . GLN A 1 94 ? -24.484 -2.782 13.277 1.00 88.81 94 GLN A C 1
ATOM 749 O O . GLN A 1 94 ? -23.463 -3.438 13.447 1.00 88.81 94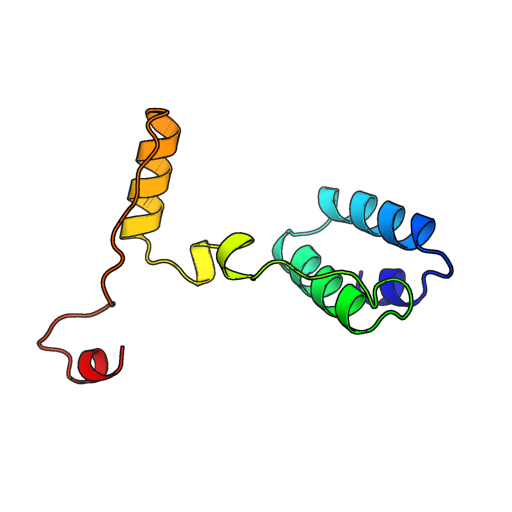 GLN A O 1
ATOM 754 N N . ARG A 1 95 ? -25.663 -3.391 13.102 1.00 83.69 95 ARG A N 1
ATOM 755 C CA . ARG A 1 95 ? -25.814 -4.857 13.138 1.00 83.69 95 ARG A CA 1
ATOM 756 C C . ARG A 1 95 ? -25.052 -5.576 12.023 1.00 83.69 95 ARG A C 1
ATOM 758 O O . ARG A 1 95 ? -24.837 -6.777 12.140 1.00 83.69 95 ARG A O 1
ATOM 765 N N . VAL A 1 96 ? -24.703 -4.857 10.959 1.00 87.75 96 VAL A N 1
ATOM 766 C CA . VAL A 1 96 ? -23.968 -5.368 9.794 1.00 87.75 96 VAL A CA 1
ATOM 767 C C . VAL A 1 96 ? -22.617 -4.670 9.607 1.00 87.75 96 VAL A C 1
ATOM 769 O O . VAL A 1 96 ? -22.017 -4.798 8.542 1.00 87.75 96 VAL A O 1
ATOM 772 N N . ALA A 1 97 ? -22.180 -3.906 10.613 1.00 76.81 97 ALA A N 1
ATOM 773 C CA . ALA A 1 97 ? -20.880 -3.245 10.624 1.00 76.81 97 ALA A CA 1
ATOM 774 C C . ALA A 1 97 ? -19.730 -4.237 10.834 1.00 76.81 97 ALA A C 1
ATOM 776 O O . ALA A 1 97 ? -19.949 -5.278 11.499 1.00 76.81 97 ALA A O 1
#